Protein AF-A0A5R2MUF3-F1 (afdb_monomer_lite)

Structure (mmCIF, N/CA/C/O backbone):
data_AF-A0A5R2MUF3-F1
#
_entry.id   AF-A0A5R2MUF3-F1
#
loop_
_atom_site.group_PDB
_atom_site.id
_atom_site.type_symbol
_atom_site.label_atom_id
_atom_site.label_alt_id
_atom_site.label_comp_id
_atom_site.label_asym_id
_atom_site.label_entity_id
_atom_site.label_seq_id
_atom_site.pdbx_PDB_ins_code
_atom_site.Cartn_x
_atom_site.Cartn_y
_atom_site.Cartn_z
_atom_site.occupancy
_atom_site.B_iso_or_equiv
_atom_site.auth_seq_id
_atom_site.auth_comp_id
_atom_site.auth_asym_id
_atom_site.auth_atom_id
_atom_site.pdbx_PDB_model_num
ATOM 1 N N . HIS A 1 1 ? 13.583 -6.427 8.622 1.00 65.62 1 HIS A N 1
ATOM 2 C CA . HIS A 1 1 ? 14.040 -7.442 7.652 1.00 65.62 1 HIS A CA 1
ATOM 3 C C . HIS A 1 1 ? 13.982 -8.798 8.347 1.00 65.62 1 HIS A C 1
ATOM 5 O O . HIS A 1 1 ? 14.103 -8.819 9.570 1.00 65.62 1 HIS A O 1
ATOM 11 N N . GLY A 1 2 ? 13.745 -9.883 7.620 1.00 77.19 2 GLY A N 1
ATOM 12 C CA . GLY A 1 2 ? 13.524 -11.227 8.151 1.00 77.19 2 GLY A CA 1
ATOM 13 C C . GLY A 1 2 ? 12.099 -11.483 8.646 1.00 77.19 2 GLY A C 1
ATOM 14 O O . GLY A 1 2 ? 11.921 -12.290 9.552 1.00 77.19 2 GLY A O 1
ATOM 15 N N . GLN A 1 3 ? 11.093 -10.772 8.123 1.00 85.25 3 GLN A N 1
ATOM 16 C CA . GLN A 1 3 ? 9.689 -11.019 8.485 1.00 85.25 3 GLN A CA 1
ATOM 17 C C . GLN A 1 3 ? 9.063 -12.140 7.652 1.00 85.25 3 GLN A C 1
ATOM 19 O O . GLN A 1 3 ? 8.129 -12.794 8.115 1.00 85.25 3 GLN A O 1
ATOM 24 N N . MET A 1 4 ? 9.562 -12.365 6.432 1.00 93.31 4 MET A N 1
ATOM 25 C CA . MET A 1 4 ? 9.053 -13.431 5.574 1.00 93.31 4 MET A CA 1
ATOM 26 C C . MET A 1 4 ? 9.448 -14.808 6.117 1.00 93.31 4 MET A C 1
ATOM 28 O O . MET A 1 4 ? 10.612 -15.048 6.441 1.00 93.31 4 MET A O 1
ATOM 32 N N . HIS A 1 5 ? 8.483 -15.726 6.184 1.00 95.12 5 HIS A N 1
ATOM 33 C CA . HIS A 1 5 ? 8.746 -17.101 6.600 1.00 95.12 5 HIS A CA 1
ATOM 34 C C . HIS A 1 5 ? 9.709 -17.787 5.610 1.00 95.12 5 HIS A C 1
ATOM 36 O O . HIS A 1 5 ? 9.514 -17.628 4.400 1.00 95.12 5 HIS A O 1
ATOM 42 N N . PRO A 1 6 ? 10.699 -18.579 6.071 1.00 93.31 6 PRO A N 1
ATOM 43 C CA . PRO A 1 6 ? 11.688 -19.216 5.197 1.00 93.31 6 PRO A CA 1
ATOM 44 C C . PRO A 1 6 ? 11.082 -20.032 4.053 1.00 93.31 6 PRO A C 1
ATOM 46 O O . PRO A 1 6 ? 11.557 -19.937 2.928 1.00 93.31 6 PRO A O 1
ATOM 49 N N . ASP A 1 7 ? 9.997 -20.764 4.311 1.00 95.75 7 ASP A N 1
ATOM 50 C CA . ASP A 1 7 ? 9.331 -21.574 3.280 1.00 95.75 7 ASP A CA 1
ATOM 51 C C . ASP A 1 7 ? 8.759 -20.731 2.133 1.00 95.75 7 ASP A C 1
ATOM 53 O O . ASP A 1 7 ? 8.782 -21.155 0.983 1.00 95.75 7 ASP A O 1
ATOM 57 N N . VAL A 1 8 ? 8.262 -19.527 2.433 1.00 95.69 8 VAL A N 1
ATOM 58 C CA . VAL A 1 8 ? 7.735 -18.612 1.411 1.00 95.69 8 VAL A CA 1
ATOM 59 C C . VAL A 1 8 ? 8.883 -17.876 0.731 1.00 95.69 8 VAL A C 1
ATOM 61 O O . VAL A 1 8 ? 8.910 -17.775 -0.489 1.00 95.69 8 VAL A O 1
ATOM 64 N N . GLY A 1 9 ? 9.852 -17.385 1.508 1.00 94.12 9 GLY A N 1
ATOM 65 C CA . GLY A 1 9 ? 11.000 -16.654 0.971 1.00 94.12 9 GLY A CA 1
ATOM 66 C C . GLY A 1 9 ? 11.962 -17.516 0.148 1.00 94.12 9 GLY A C 1
ATOM 67 O O . GLY A 1 9 ? 12.691 -16.978 -0.677 1.00 94.12 9 GLY A O 1
ATOM 68 N N . GLY A 1 10 ? 11.969 -18.834 0.365 1.00 94.00 10 GLY A N 1
ATOM 69 C CA . GLY A 1 10 ? 12.763 -19.798 -0.396 1.00 94.00 10 GLY A CA 1
ATOM 70 C C . GLY A 1 10 ? 12.076 -20.338 -1.653 1.00 94.00 10 GLY A C 1
ATOM 71 O O . GLY A 1 10 ? 12.711 -21.068 -2.416 1.00 94.00 10 GLY A O 1
ATOM 72 N N . ASP A 1 11 ? 10.801 -20.016 -1.884 1.00 97.38 11 ASP A N 1
ATOM 73 C CA . ASP A 1 11 ? 10.089 -20.451 -3.084 1.00 97.38 11 ASP A CA 1
ATOM 74 C C . ASP A 1 11 ? 10.599 -19.676 -4.316 1.00 97.38 11 ASP A C 1
ATOM 76 O O . ASP A 1 11 ? 10.614 -18.444 -4.299 1.00 97.38 11 ASP A O 1
ATOM 80 N N . PRO A 1 12 ? 10.980 -20.348 -5.421 1.00 96.00 12 PRO A N 1
ATOM 81 C CA . PRO A 1 12 ? 11.545 -19.685 -6.601 1.00 96.00 12 PRO A CA 1
ATOM 82 C C . PRO A 1 12 ? 10.570 -18.735 -7.314 1.00 96.00 12 PRO A C 1
ATOM 84 O O . PRO A 1 12 ? 10.985 -17.978 -8.189 1.00 96.00 12 PRO A O 1
ATOM 87 N N . ARG A 1 13 ? 9.275 -18.778 -6.980 1.00 94.81 13 ARG A N 1
ATOM 88 C CA . ARG A 1 13 ? 8.250 -17.869 -7.513 1.00 94.81 13 ARG A CA 1
ATOM 89 C C . ARG A 1 13 ? 8.163 -16.560 -6.728 1.00 94.81 13 ARG A C 1
ATOM 91 O O . ARG A 1 13 ? 7.416 -15.673 -7.134 1.00 94.81 13 ARG A O 1
ATOM 98 N N . VAL A 1 14 ? 8.868 -16.444 -5.603 1.00 94.81 14 VAL A N 1
ATOM 99 C CA . VAL A 1 14 ? 8.768 -15.310 -4.685 1.00 94.81 14 VAL A CA 1
ATOM 100 C C . VAL A 1 14 ? 10.038 -14.472 -4.751 1.00 94.81 14 VAL A C 1
ATOM 102 O O . VAL A 1 14 ? 11.130 -14.929 -4.428 1.00 94.81 14 VAL A O 1
ATOM 105 N N . THR A 1 15 ? 9.878 -13.198 -5.100 1.00 93.56 15 THR A N 1
ATOM 106 C CA . THR A 1 15 ? 10.920 -12.184 -4.915 1.00 93.56 15 THR A CA 1
ATOM 107 C C . THR A 1 15 ? 10.620 -11.413 -3.637 1.00 93.56 15 THR A C 1
ATOM 109 O O . THR A 1 15 ? 9.631 -10.685 -3.563 1.00 93.56 15 THR A O 1
ATOM 112 N N . VAL A 1 16 ? 11.465 -11.571 -2.618 1.00 94.19 16 VAL A N 1
ATOM 113 C CA . VAL A 1 16 ? 11.318 -10.863 -1.341 1.00 94.19 16 VAL A CA 1
ATOM 114 C C . VAL A 1 16 ? 12.091 -9.547 -1.386 1.00 94.19 16 VAL A C 1
ATOM 116 O O . VAL A 1 16 ? 13.314 -9.545 -1.506 1.00 94.19 16 VAL A O 1
ATOM 119 N N . ILE A 1 17 ? 11.378 -8.429 -1.242 1.00 93.88 17 ILE A N 1
ATOM 120 C CA . ILE A 1 17 ? 11.963 -7.087 -1.144 1.00 93.88 17 ILE A CA 1
ATOM 121 C C . ILE A 1 17 ? 11.666 -6.550 0.257 1.00 93.88 17 ILE A C 1
ATOM 123 O O . ILE A 1 17 ? 10.525 -6.237 0.588 1.00 93.88 17 ILE A O 1
ATOM 127 N N . GLU A 1 18 ? 12.691 -6.457 1.103 1.00 93.12 18 GLU A N 1
ATOM 128 C CA . GLU A 1 18 ? 12.570 -5.972 2.480 1.00 93.12 18 GLU A CA 1
ATOM 129 C C . GLU A 1 18 ? 13.423 -4.731 2.719 1.00 93.12 18 GLU A C 1
ATOM 131 O O . GLU A 1 18 ? 14.457 -4.530 2.092 1.00 93.12 18 GLU A O 1
ATOM 136 N N . GLY A 1 19 ? 13.027 -3.911 3.695 1.00 93.56 19 GLY A N 1
ATOM 137 C CA . GLY A 1 19 ? 13.743 -2.668 3.998 1.00 93.56 19 GLY A CA 1
ATOM 138 C C . GLY A 1 19 ? 13.481 -1.532 3.017 1.00 93.56 19 GLY A C 1
ATOM 139 O O . GLY A 1 19 ? 14.026 -0.449 3.200 1.00 93.56 19 GLY A O 1
ATOM 140 N N . LEU A 1 20 ? 12.625 -1.766 2.026 1.00 94.69 20 LEU A N 1
ATOM 141 C CA . LEU A 1 20 ? 12.122 -0.754 1.118 1.00 94.69 20 LEU A CA 1
ATOM 142 C C . LEU A 1 20 ? 10.857 -0.122 1.702 1.00 94.69 20 LEU A C 1
ATOM 144 O O . LEU A 1 20 ? 9.927 -0.814 2.119 1.00 94.69 20 LEU A O 1
ATOM 148 N N . ASN A 1 21 ? 10.808 1.205 1.712 1.00 96.12 21 ASN A N 1
ATOM 149 C CA . ASN A 1 21 ? 9.565 1.922 1.942 1.00 96.12 21 ASN A CA 1
ATOM 150 C C . ASN A 1 21 ? 8.742 1.889 0.649 1.00 96.12 21 ASN A C 1
ATOM 152 O O . ASN A 1 21 ? 9.237 2.291 -0.397 1.00 96.12 21 ASN A O 1
ATOM 156 N 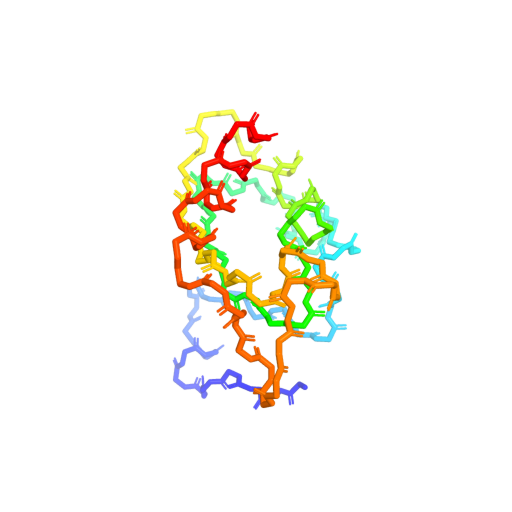N . ALA A 1 22 ? 7.481 1.454 0.712 1.00 95.62 22 ALA A N 1
ATOM 157 C CA . ALA A 1 22 ? 6.603 1.365 -0.462 1.00 95.62 22 ALA A CA 1
ATOM 158 C C . ALA A 1 22 ? 6.471 2.694 -1.234 1.00 95.62 22 ALA A C 1
ATOM 160 O O . ALA A 1 22 ? 6.264 2.687 -2.443 1.00 95.62 22 ALA A O 1
ATOM 161 N N . ARG A 1 23 ? 6.644 3.830 -0.546 1.00 97.19 23 ARG A N 1
ATOM 162 C CA . ARG A 1 23 ? 6.652 5.176 -1.141 1.00 97.19 23 ARG A CA 1
ATOM 163 C C . ARG A 1 23 ? 7.821 5.434 -2.088 1.00 97.19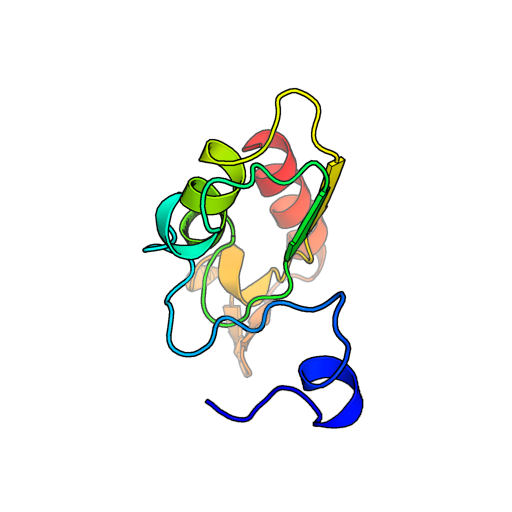 23 ARG A C 1
ATOM 165 O O . ARG A 1 23 ? 7.726 6.318 -2.933 1.00 97.19 23 ARG A O 1
ATOM 172 N N . ASP A 1 24 ? 8.895 4.681 -1.910 1.00 97.38 24 ASP A N 1
ATOM 173 C CA . ASP A 1 24 ? 10.149 4.828 -2.635 1.00 97.38 24 ASP A CA 1
ATOM 174 C C . ASP A 1 24 ? 10.322 3.697 -3.665 1.00 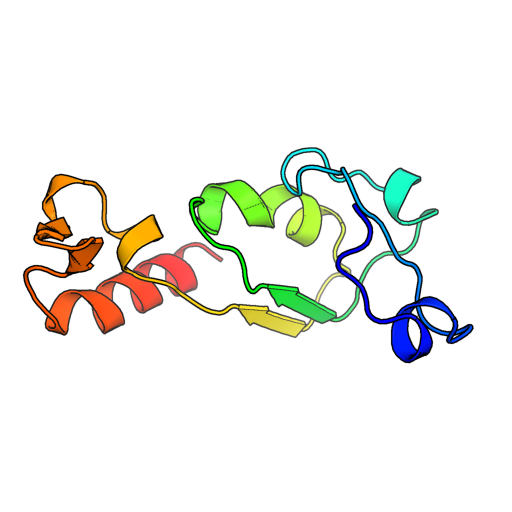97.38 24 ASP A C 1
ATOM 176 O O . ASP A 1 24 ? 11.379 3.587 -4.275 1.00 97.38 24 ASP A O 1
ATOM 180 N N . LEU A 1 25 ? 9.293 2.856 -3.864 1.00 97.44 25 LEU A N 1
ATOM 181 C CA . LEU A 1 25 ? 9.305 1.755 -4.826 1.00 97.44 25 LEU A CA 1
ATOM 182 C C . LEU A 1 25 ? 9.522 2.270 -6.252 1.00 97.44 25 LEU A C 1
ATOM 184 O O . LEU A 1 25 ? 8.797 3.137 -6.741 1.00 97.44 25 LEU A O 1
ATOM 188 N N . THR A 1 26 ? 10.481 1.667 -6.947 1.00 96.94 26 THR A N 1
ATOM 189 C CA . THR A 1 26 ? 10.818 1.988 -8.332 1.00 96.94 26 THR A CA 1
ATOM 190 C C . THR A 1 26 ? 10.717 0.765 -9.242 1.00 96.94 26 THR A C 1
ATOM 192 O O . THR A 1 26 ? 10.661 -0.381 -8.799 1.00 96.94 26 THR A O 1
ATOM 195 N N . ALA A 1 27 ? 10.749 0.995 -10.558 1.00 96.00 27 ALA A N 1
ATOM 196 C CA . ALA A 1 27 ? 10.798 -0.089 -11.540 1.00 96.00 27 ALA A CA 1
ATOM 197 C C . ALA A 1 27 ? 12.055 -0.971 -11.395 1.00 96.00 27 ALA A C 1
ATOM 199 O O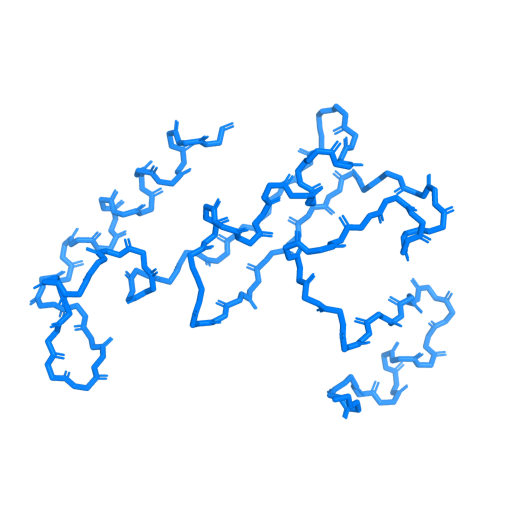 . ALA A 1 27 ? 12.018 -2.152 -11.743 1.00 96.00 27 ALA A O 1
ATOM 200 N N . ALA A 1 28 ? 13.163 -0.411 -10.890 1.00 95.94 28 ALA A N 1
ATOM 201 C CA . ALA A 1 28 ? 14.406 -1.151 -10.687 1.00 95.94 28 ALA A CA 1
ATOM 202 C C . ALA A 1 28 ? 14.266 -2.194 -9.569 1.00 95.94 28 ALA A C 1
ATOM 204 O O . ALA A 1 28 ? 14.746 -3.314 -9.731 1.00 95.94 28 ALA A O 1
ATOM 205 N N . ASP A 1 29 ? 13.538 -1.866 -8.497 1.00 96.12 29 ASP A N 1
ATOM 206 C CA . ASP A 1 29 ? 13.250 -2.797 -7.397 1.00 96.12 29 ASP A CA 1
ATOM 207 C C . ASP A 1 29 ? 12.437 -4.009 -7.876 1.00 96.12 29 ASP A C 1
ATOM 209 O O . ASP A 1 29 ? 12.595 -5.115 -7.367 1.00 96.12 29 ASP A O 1
ATOM 213 N N . LEU A 1 30 ? 11.607 -3.821 -8.908 1.00 94.88 30 LEU A N 1
ATOM 214 C CA . LEU A 1 30 ? 10.822 -4.881 -9.548 1.00 94.88 30 LEU A CA 1
ATOM 215 C C . LEU A 1 30 ? 11.557 -5.570 -10.709 1.00 94.88 30 LEU A C 1
ATOM 217 O O . LEU A 1 30 ? 10.949 -6.350 -11.445 1.00 94.88 30 LEU A O 1
ATOM 221 N N . ALA A 1 31 ? 12.844 -5.277 -10.924 1.00 92.62 31 ALA A N 1
ATOM 222 C CA . ALA A 1 31 ? 13.622 -5.766 -12.065 1.00 92.62 31 ALA A CA 1
ATOM 223 C C . ALA A 1 31 ? 12.923 -5.535 -13.426 1.00 92.62 31 ALA A C 1
ATOM 225 O O . ALA A 1 31 ? 12.994 -6.371 -14.326 1.00 92.62 31 ALA A O 1
ATOM 226 N N . GLY A 1 32 ? 12.208 -4.414 -13.566 1.00 88.62 32 GLY A N 1
ATOM 227 C CA . GLY A 1 32 ? 11.474 -4.049 -14.781 1.00 88.62 32 GLY A CA 1
ATOM 228 C C . GLY A 1 32 ? 10.131 -4.760 -14.983 1.00 88.62 32 GLY A C 1
ATOM 229 O O . GLY A 1 32 ? 9.497 -4.554 -16.017 1.00 88.62 32 GLY A O 1
ATOM 230 N N . HIS A 1 33 ? 9.667 -5.571 -14.028 1.00 93.12 33 HIS A N 1
ATOM 231 C CA . HIS A 1 33 ? 8.336 -6.170 -14.099 1.00 93.12 33 HIS A CA 1
ATOM 232 C C . HIS A 1 33 ? 7.250 -5.136 -13.788 1.00 93.12 33 HIS A C 1
ATOM 234 O O . HIS A 1 33 ? 7.358 -4.362 -12.839 1.00 93.12 33 HIS A O 1
ATOM 240 N N . SER A 1 34 ? 6.164 -5.182 -14.559 1.00 96.50 34 SER A N 1
ATOM 241 C CA . SER A 1 34 ? 4.930 -4.445 -14.275 1.00 96.50 34 SER A CA 1
ATOM 242 C C . SER A 1 34 ? 3.877 -5.406 -13.719 1.00 96.50 34 SER A C 1
ATOM 244 O O . SER A 1 34 ? 3.490 -6.328 -14.456 1.00 96.50 34 SER A O 1
ATOM 246 N N . PRO A 1 35 ? 3.414 -5.216 -12.468 1.00 96.62 35 PRO A N 1
ATOM 247 C CA . PRO A 1 35 ? 2.380 -6.047 -11.859 1.00 96.62 35 PRO A CA 1
ATOM 248 C C . PRO A 1 35 ? 1.057 -5.970 -12.626 1.00 96.62 35 PRO A C 1
ATOM 250 O O . PRO A 1 35 ? 0.637 -4.893 -13.047 1.00 96.62 35 PRO A O 1
ATOM 253 N N . ASP A 1 36 ? 0.387 -7.104 -12.790 1.00 97.81 36 ASP A N 1
ATOM 254 C CA . ASP A 1 36 ? -0.996 -7.207 -13.277 1.00 97.81 36 ASP A CA 1
ATOM 255 C C . ASP A 1 36 ? -2.013 -7.349 -12.132 1.00 97.81 36 ASP A C 1
ATOM 257 O O . ASP A 1 36 ? -3.219 -7.231 -12.356 1.00 97.81 36 ASP A O 1
ATOM 261 N N . PHE A 1 37 ? -1.538 -7.561 -10.903 1.00 98.06 37 PHE A N 1
ATOM 262 C CA . PHE A 1 37 ? -2.358 -7.622 -9.706 1.00 98.06 37 PHE A CA 1
ATOM 263 C C . PHE A 1 37 ? -1.618 -7.055 -8.492 1.00 98.06 37 PHE A C 1
ATOM 265 O O . PHE A 1 37 ? -0.450 -7.376 -8.271 1.00 98.06 37 PHE A O 1
ATOM 272 N N . ILE A 1 38 ? -2.294 -6.234 -7.683 1.00 97.62 38 ILE A N 1
ATOM 273 C CA . ILE A 1 38 ? -1.703 -5.615 -6.487 1.00 97.62 38 ILE A CA 1
ATOM 274 C C . ILE A 1 38 ? -2.544 -5.927 -5.253 1.00 97.62 38 ILE A C 1
ATOM 276 O O . ILE A 1 38 ? -3.753 -5.704 -5.226 1.00 97.62 38 ILE A O 1
ATOM 280 N N . VAL A 1 39 ? -1.882 -6.377 -4.190 1.00 98.06 39 VAL A N 1
ATOM 281 C CA . VAL A 1 39 ? -2.475 -6.486 -2.855 1.00 98.06 39 VAL A CA 1
ATOM 282 C C . VAL A 1 39 ? -1.791 -5.527 -1.892 1.00 98.06 39 VAL A C 1
ATOM 284 O O . VAL A 1 39 ? -0.583 -5.314 -1.981 1.00 98.06 39 VAL A O 1
ATOM 287 N N . SER A 1 40 ? -2.549 -4.945 -0.963 1.00 97.50 40 SER A N 1
ATOM 288 C CA . SER A 1 40 ? -1.977 -4.094 0.083 1.00 97.50 40 SER A CA 1
ATOM 289 C C . SER A 1 40 ? -2.608 -4.359 1.440 1.00 97.50 40 SER A C 1
ATOM 291 O O . SER A 1 40 ? -3.822 -4.246 1.606 1.00 97.50 40 SER A O 1
ATOM 293 N N . ASP A 1 41 ? -1.745 -4.667 2.405 1.00 97.06 41 ASP A N 1
ATOM 294 C CA . ASP A 1 41 ? -2.044 -4.726 3.831 1.00 97.06 41 ASP A CA 1
ATOM 295 C C . ASP A 1 41 ? -0.949 -3.968 4.595 1.00 97.06 41 ASP A C 1
ATOM 297 O O . ASP A 1 41 ? 0.038 -4.533 5.064 1.00 97.06 41 ASP A O 1
ATOM 301 N N . VAL A 1 42 ? -1.094 -2.646 4.676 1.00 95.56 42 VAL A N 1
ATOM 302 C CA . VAL A 1 42 ? -0.132 -1.765 5.353 1.00 95.56 42 VAL A CA 1
ATOM 303 C C . VAL A 1 42 ? -0.735 -1.177 6.622 1.00 95.56 42 VAL A C 1
ATOM 305 O O . VAL A 1 42 ? -1.951 -1.073 6.769 1.00 95.56 42 VAL A O 1
ATOM 308 N N . SER A 1 43 ? 0.114 -0.831 7.585 1.00 94.06 43 SER A N 1
ATOM 309 C CA . SER A 1 43 ? -0.290 -0.212 8.853 1.00 94.06 43 SER A CA 1
ATOM 310 C C . SER A 1 43 ? 0.482 1.084 9.070 1.00 94.06 43 SER A C 1
ATOM 312 O O . SER A 1 43 ? 1.587 1.236 8.557 1.00 94.06 43 SER A O 1
ATOM 314 N N . PHE A 1 44 ? -0.079 1.998 9.868 1.00 92.50 44 PHE A N 1
ATOM 315 C CA . PHE A 1 44 ? 0.550 3.274 10.254 1.00 92.50 44 PHE A CA 1
ATOM 316 C C . PHE A 1 44 ? 0.816 4.254 9.097 1.00 92.50 44 PHE A C 1
ATOM 318 O O . PHE A 1 44 ? 1.531 5.239 9.271 1.00 92.50 44 PHE A O 1
ATOM 325 N N . ILE A 1 45 ? 0.216 4.012 7.933 1.00 94.06 45 ILE A N 1
ATOM 326 C CA . ILE A 1 45 ? 0.289 4.864 6.748 1.00 94.06 45 ILE A CA 1
ATOM 327 C C . ILE A 1 45 ? -1.050 4.808 6.007 1.00 94.06 45 ILE A C 1
ATOM 329 O O . ILE A 1 45 ? -1.706 3.768 6.004 1.00 94.06 45 ILE A O 1
ATOM 333 N N . SER A 1 46 ? -1.441 5.921 5.387 1.00 95.62 46 SER A N 1
ATOM 334 C CA . SER A 1 46 ? -2.579 5.959 4.465 1.00 95.62 46 SER A CA 1
ATOM 335 C C . SER A 1 46 ? -2.218 5.289 3.137 1.00 95.62 46 SER A C 1
ATOM 337 O O . SER A 1 46 ? -1.137 5.527 2.587 1.00 95.62 46 SER A O 1
ATOM 339 N N . LEU A 1 47 ? -3.145 4.524 2.565 1.00 97.00 47 LEU A N 1
ATOM 340 C CA . LEU A 1 47 ? -3.045 3.961 1.221 1.00 97.00 47 LEU A CA 1
ATOM 341 C C . LEU A 1 47 ? -2.810 5.047 0.162 1.00 97.00 47 LEU A C 1
ATOM 343 O O . LEU A 1 47 ? -2.046 4.815 -0.772 1.00 97.00 47 LEU A O 1
ATOM 347 N N . LYS A 1 48 ? -3.342 6.264 0.357 1.00 96.06 48 LYS A N 1
ATOM 348 C CA . LYS A 1 48 ? -3.111 7.416 -0.542 1.00 96.06 48 LYS A CA 1
ATOM 349 C C . LYS A 1 48 ? -1.645 7.829 -0.622 1.00 96.06 48 LYS A C 1
ATOM 351 O O . LYS A 1 48 ? -1.226 8.436 -1.601 1.00 96.06 48 LYS A O 1
ATOM 356 N N . LEU A 1 49 ? -0.870 7.526 0.419 1.00 96.25 49 LEU A N 1
ATOM 357 C CA . LEU A 1 49 ? 0.566 7.782 0.459 1.00 96.25 49 LEU A CA 1
ATOM 358 C C . LEU A 1 49 ? 1.372 6.559 0.027 1.00 96.25 49 LEU A C 1
ATOM 360 O O . LEU A 1 49 ? 2.404 6.724 -0.610 1.00 96.25 49 LEU A O 1
ATOM 364 N N . ALA A 1 50 ? 0.933 5.352 0.386 1.00 97.38 50 ALA A N 1
ATOM 365 C CA . ALA A 1 50 ? 1.700 4.129 0.160 1.00 97.38 50 ALA A CA 1
ATOM 366 C C . ALA A 1 50 ? 1.568 3.568 -1.267 1.00 97.38 50 ALA A C 1
ATOM 368 O O . ALA A 1 50 ? 2.539 3.043 -1.802 1.00 97.38 50 ALA A O 1
ATOM 369 N N . LEU A 1 51 ? 0.380 3.654 -1.872 1.00 97.31 51 LEU A N 1
ATOM 370 C CA . LEU A 1 51 ? 0.073 3.019 -3.156 1.00 97.31 51 LEU A CA 1
ATOM 371 C C . LEU A 1 51 ? 0.550 3.743 -4.428 1.00 97.31 51 LEU A C 1
ATOM 373 O O . LEU A 1 51 ? 0.763 3.026 -5.407 1.00 97.31 51 LEU A O 1
ATOM 377 N N . PRO A 1 52 ? 0.725 5.083 -4.493 1.00 97.62 52 PRO A N 1
ATOM 378 C CA . PRO A 1 52 ? 0.994 5.755 -5.766 1.00 97.62 52 PRO A CA 1
ATOM 379 C C . PRO A 1 52 ? 2.149 5.160 -6.592 1.00 97.62 52 PRO A C 1
ATOM 381 O O . PRO A 1 52 ? 1.946 4.960 -7.790 1.00 97.62 52 PRO A O 1
ATOM 384 N N . PRO A 1 53 ? 3.313 4.796 -6.012 1.00 97.50 53 PRO A N 1
ATOM 385 C CA . PRO A 1 53 ? 4.385 4.174 -6.789 1.00 97.50 53 PRO A CA 1
ATOM 386 C C . PRO A 1 53 ? 3.994 2.809 -7.365 1.00 97.50 53 PRO A C 1
ATOM 388 O O . PRO A 1 53 ? 4.228 2.546 -8.541 1.00 97.50 53 PRO A O 1
ATOM 391 N N . ALA A 1 54 ? 3.340 1.953 -6.573 1.00 97.06 54 ALA A N 1
ATOM 392 C CA . ALA A 1 54 ? 2.901 0.635 -7.028 1.00 97.06 54 ALA A CA 1
ATOM 393 C C . ALA A 1 54 ? 1.846 0.735 -8.144 1.00 97.06 54 ALA A C 1
ATOM 395 O O . ALA A 1 54 ? 1.927 -0.000 -9.125 1.00 97.06 54 ALA A O 1
ATOM 396 N N . LEU A 1 55 ? 0.900 1.675 -8.028 1.00 96.75 55 LEU A N 1
ATOM 397 C CA . LEU A 1 55 ? -0.119 1.935 -9.050 1.00 96.75 55 LEU A CA 1
ATOM 398 C C . LEU A 1 55 ? 0.495 2.468 -10.351 1.00 96.75 55 LEU A C 1
ATOM 400 O O . LEU A 1 55 ? 0.103 2.036 -11.430 1.00 96.75 55 LEU A O 1
ATOM 404 N N . ALA A 1 56 ? 1.485 3.360 -10.264 1.00 96.81 56 ALA A N 1
ATOM 405 C CA . ALA A 1 56 ? 2.171 3.906 -11.436 1.00 96.81 56 ALA A CA 1
ATOM 406 C C . ALA A 1 56 ? 2.998 2.856 -12.201 1.00 96.81 56 ALA A C 1
ATOM 408 O O . ALA A 1 56 ? 3.205 2.991 -13.405 1.00 96.81 56 ALA A O 1
ATOM 409 N N . LEU A 1 57 ? 3.477 1.819 -11.507 1.00 97.38 57 LEU A N 1
ATOM 410 C CA . LEU A 1 57 ? 4.250 0.717 -12.089 1.00 97.38 57 LEU A CA 1
ATOM 411 C C . LEU A 1 57 ? 3.370 -0.440 -12.592 1.00 97.38 57 LEU A C 1
ATOM 413 O O . LEU A 1 57 ? 3.870 -1.343 -13.272 1.00 97.38 57 LEU A O 1
ATOM 417 N N . ALA A 1 58 ? 2.078 -0.428 -12.257 1.00 97.56 58 ALA A N 1
ATOM 418 C CA . ALA A 1 58 ? 1.118 -1.450 -12.644 1.00 97.56 58 ALA A CA 1
ATOM 419 C C . ALA A 1 58 ? 0.849 -1.442 -14.154 1.00 97.56 58 ALA A C 1
ATOM 421 O O . ALA A 1 58 ? 0.907 -0.408 -14.825 1.00 97.56 58 ALA A O 1
ATOM 422 N N . ARG A 1 59 ? 0.494 -2.604 -14.705 1.00 97.25 59 ARG A N 1
ATOM 423 C CA . ARG A 1 59 ? 0.006 -2.689 -16.085 1.00 97.25 59 ARG A CA 1
ATOM 424 C C . ARG A 1 59 ? -1.358 -2.001 -16.218 1.00 97.25 59 ARG A C 1
ATOM 426 O O . ARG A 1 59 ? -2.176 -2.084 -15.301 1.00 97.25 59 ARG A O 1
ATOM 433 N N . PRO A 1 60 ? -1.669 -1.409 -17.385 1.00 95.19 60 PRO A N 1
ATOM 434 C CA . PRO A 1 60 ? -3.031 -0.985 -17.687 1.00 95.19 60 PRO A CA 1
ATOM 435 C C . PRO A 1 60 ? -4.017 -2.152 -17.529 1.00 95.19 60 PRO A C 1
ATOM 437 O O . PRO A 1 60 ? -3.801 -3.226 -18.090 1.00 95.19 60 PRO A O 1
ATOM 440 N N . GLY A 1 61 ? -5.091 -1.936 -16.766 1.00 95.38 61 GLY A N 1
ATOM 441 C CA . GLY A 1 61 ? -6.095 -2.966 -16.475 1.00 95.38 61 GLY A CA 1
ATOM 442 C C . GLY A 1 61 ? -5.714 -3.949 -15.363 1.00 95.38 61 GLY A C 1
ATOM 443 O O . GLY A 1 61 ? -6.396 -4.960 -15.213 1.00 95.38 61 GLY A O 1
ATOM 444 N N . ALA A 1 62 ? -4.651 -3.676 -14.597 1.00 97.44 62 ALA A N 1
ATOM 445 C CA . ALA A 1 62 ? -4.294 -4.483 -13.437 1.00 97.44 62 ALA A CA 1
ATOM 446 C C . ALA A 1 62 ? -5.444 -4.569 -12.418 1.00 97.44 62 ALA A C 1
ATOM 448 O O . ALA A 1 62 ? -6.150 -3.592 -12.159 1.00 97.44 62 ALA A O 1
ATOM 449 N N 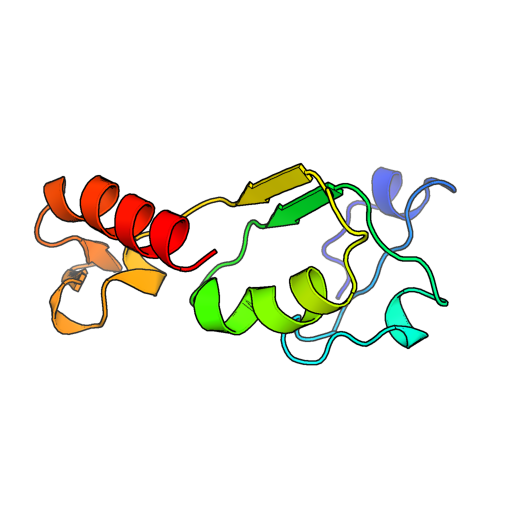. GLY A 1 63 ? -5.612 -5.747 -11.821 1.00 97.44 63 GLY A N 1
ATOM 450 C CA . GLY A 1 63 ? -6.524 -5.949 -10.700 1.00 97.44 63 GLY A CA 1
ATOM 451 C C . GLY A 1 63 ? -5.905 -5.491 -9.380 1.00 97.44 63 GLY A C 1
ATOM 452 O O . GLY A 1 63 ? -4.684 -5.399 -9.243 1.00 97.44 63 GLY A O 1
ATOM 453 N N . ALA A 1 64 ? -6.740 -5.230 -8.376 1.00 96.94 64 ALA A N 1
ATOM 454 C CA . ALA A 1 64 ? -6.238 -4.916 -7.049 1.00 96.94 64 ALA A CA 1
ATOM 455 C C . ALA A 1 64 ? -7.195 -5.291 -5.917 1.00 96.94 64 ALA A C 1
ATOM 457 O O . ALA A 1 64 ? -8.415 -5.267 -6.079 1.00 96.94 64 ALA A O 1
ATOM 458 N N . VAL A 1 65 ? -6.620 -5.591 -4.749 1.00 97.56 65 VAL A N 1
ATOM 459 C CA . VAL A 1 65 ? -7.337 -5.763 -3.479 1.00 97.56 65 VAL A CA 1
ATOM 460 C C . VAL A 1 65 ? -6.581 -5.026 -2.379 1.00 97.56 65 VAL A C 1
ATOM 462 O O . VAL A 1 65 ? -5.464 -5.395 -2.013 1.00 97.56 65 VAL A O 1
ATOM 465 N N . PHE A 1 66 ? -7.200 -3.991 -1.819 1.00 97.12 66 PHE A N 1
ATOM 466 C CA . PHE A 1 66 ? -6.589 -3.169 -0.777 1.00 97.12 66 PHE A CA 1
ATOM 467 C C . PHE A 1 66 ? -7.367 -3.276 0.527 1.00 97.12 66 PHE A C 1
ATOM 469 O O . PHE A 1 66 ? -8.578 -3.050 0.561 1.00 97.12 66 PHE A O 1
ATOM 476 N N . LEU A 1 67 ? -6.666 -3.593 1.615 1.00 96.81 67 LEU A N 1
ATOM 477 C CA . LEU A 1 67 ? -7.259 -3.583 2.941 1.00 96.81 67 LEU A CA 1
ATOM 478 C C . LEU A 1 67 ? -7.315 -2.147 3.466 1.00 96.81 67 LEU A C 1
ATOM 480 O O . LEU A 1 67 ? -6.312 -1.583 3.903 1.00 96.81 67 LEU A O 1
ATOM 484 N N . VAL A 1 68 ? -8.513 -1.566 3.460 1.00 95.00 68 VAL A N 1
ATOM 485 C CA . VAL A 1 68 ? -8.753 -0.259 4.075 1.00 95.00 68 VAL A CA 1
ATOM 486 C C . VAL A 1 68 ? -8.759 -0.410 5.591 1.00 95.00 68 VAL A C 1
ATOM 488 O O . VAL A 1 68 ? -9.564 -1.150 6.154 1.00 95.00 68 VAL A O 1
ATOM 491 N N . LYS A 1 69 ? -7.879 0.337 6.259 1.00 93.56 69 LYS A N 1
ATOM 492 C CA . LYS A 1 69 ? -7.805 0.426 7.721 1.00 93.56 69 LYS A CA 1
ATOM 493 C C . LYS A 1 69 ? -8.200 1.835 8.158 1.00 93.56 69 LYS A C 1
ATOM 495 O O . LYS A 1 69 ? -7.332 2.709 8.204 1.00 93.56 69 LYS A O 1
ATOM 500 N N . PRO A 1 70 ? -9.484 2.089 8.477 1.00 91.75 70 PRO A N 1
ATOM 501 C CA . PRO A 1 70 ? -9.993 3.442 8.688 1.00 91.75 70 PRO A CA 1
ATOM 502 C C . PRO A 1 70 ? -9.211 4.269 9.711 1.00 91.75 70 PRO A C 1
ATOM 504 O O . PRO A 1 70 ? -9.077 5.480 9.555 1.00 91.75 70 PRO A O 1
ATOM 507 N N . GLN A 1 71 ? -8.627 3.623 10.721 1.00 90.56 71 GLN A N 1
ATOM 508 C CA . GLN A 1 71 ? -7.813 4.273 11.743 1.00 90.56 71 GLN A CA 1
ATOM 509 C C . GLN A 1 71 ? -6.559 4.987 11.207 1.00 90.56 71 GLN A C 1
ATOM 511 O O . GLN A 1 71 ? -6.042 5.887 11.867 1.00 90.56 71 GLN A O 1
ATOM 516 N N . PHE A 1 72 ? -6.071 4.605 10.023 1.00 92.94 72 PHE A N 1
ATOM 517 C CA . PHE A 1 72 ? -4.919 5.230 9.362 1.00 92.94 72 PHE A CA 1
ATOM 518 C C . PHE A 1 72 ? -5.320 6.211 8.251 1.00 92.94 72 PHE A C 1
ATOM 520 O O . PHE A 1 72 ? -4.460 6.877 7.681 1.00 92.94 72 PHE A O 1
ATOM 527 N N . GLU A 1 73 ? -6.619 6.334 7.980 1.00 92.50 73 GLU A N 1
ATOM 528 C CA . GLU A 1 73 ? -7.167 7.070 6.836 1.00 92.50 73 GLU A CA 1
ATOM 529 C C . GLU A 1 73 ? -8.062 8.240 7.264 1.00 92.50 73 GLU A C 1
ATOM 531 O O . GLU A 1 73 ? -8.055 9.297 6.640 1.00 92.50 73 GLU A O 1
ATOM 536 N N . ALA A 1 74 ? -8.825 8.079 8.351 1.00 87.56 74 ALA A N 1
ATOM 537 C CA . ALA A 1 74 ? -9.866 9.017 8.780 1.00 87.56 74 ALA A CA 1
ATOM 538 C C . ALA A 1 74 ? -9.336 10.336 9.386 1.00 87.56 74 ALA A C 1
ATOM 540 O O . ALA A 1 74 ? -10.117 11.242 9.674 1.00 87.56 74 ALA A O 1
ATOM 541 N N . GLY A 1 75 ? -8.018 10.457 9.579 1.00 85.06 75 GLY A N 1
ATOM 542 C CA . GLY A 1 75 ? -7.377 11.605 10.224 1.00 85.06 75 GLY A CA 1
ATOM 543 C C . GLY A 1 75 ? -7.495 11.588 11.754 1.00 85.06 75 GLY A C 1
ATOM 544 O O . GLY A 1 75 ? -8.353 10.925 12.331 1.00 85.06 75 GLY A O 1
ATOM 545 N N . ARG A 1 76 ? -6.613 12.328 12.443 1.00 84.31 76 ARG A N 1
ATOM 546 C CA . ARG A 1 76 ? -6.474 12.268 13.917 1.00 84.31 76 ARG A CA 1
ATOM 547 C C . ARG A 1 76 ? -7.752 12.624 14.678 1.00 84.31 76 ARG A C 1
ATOM 549 O O . ARG A 1 76 ? -7.955 12.119 15.777 1.00 84.31 76 ARG A O 1
ATOM 556 N N . GLU A 1 77 ? -8.597 13.485 14.121 1.00 87.38 77 GLU A N 1
ATOM 557 C CA . GLU A 1 77 ? -9.818 13.951 14.786 1.00 87.38 77 GLU A CA 1
ATOM 558 C C . GLU A 1 77 ? -10.896 12.867 14.888 1.00 87.38 77 GLU A C 1
ATOM 560 O O . GLU A 1 77 ? -11.647 12.845 15.867 1.00 87.38 77 GLU A O 1
ATOM 565 N N . ALA A 1 78 ? -10.922 11.929 13.938 1.00 85.19 78 ALA A N 1
ATOM 566 C CA . ALA A 1 78 ? -11.853 10.804 13.910 1.00 85.19 78 ALA A CA 1
ATOM 567 C C . ALA A 1 78 ? -11.428 9.644 14.833 1.00 85.19 78 ALA A C 1
ATOM 569 O O . ALA A 1 78 ? -12.203 8.712 15.051 1.00 85.19 78 ALA A O 1
ATOM 570 N N . ILE A 1 79 ? -10.217 9.694 15.404 1.00 88.19 79 ILE A N 1
ATOM 571 C CA . ILE A 1 79 ? -9.652 8.620 16.231 1.00 88.19 79 ILE A CA 1
ATOM 572 C C . ILE A 1 79 ? -9.812 8.931 17.720 1.00 88.19 79 ILE A C 1
ATOM 574 O O . ILE A 1 79 ? -9.464 10.009 18.207 1.00 88.19 79 ILE A O 1
ATOM 578 N N . GLY A 1 80 ? -10.383 7.979 18.451 1.00 86.31 80 GLY A N 1
ATOM 579 C CA . GLY A 1 80 ? -10.614 8.025 19.888 1.00 86.31 80 GLY A CA 1
ATOM 580 C C . GLY A 1 80 ? -9.523 7.321 20.700 1.00 86.31 80 GLY A C 1
ATOM 581 O O . GLY A 1 80 ? -8.382 7.145 20.267 1.00 86.31 80 GLY A O 1
ATOM 582 N N . LYS A 1 81 ? -9.879 6.910 21.923 1.00 85.44 81 LYS A N 1
ATOM 583 C CA . LYS A 1 81 ? -8.973 6.152 22.799 1.00 85.44 81 LYS A CA 1
ATOM 584 C C . LYS A 1 81 ? -8.634 4.796 22.170 1.00 85.44 81 LYS A C 1
ATOM 586 O O . LYS A 1 81 ? -9.496 4.144 21.592 1.00 85.44 81 LYS A O 1
ATOM 591 N N . GLY A 1 82 ? -7.377 4.373 22.303 1.00 83.62 82 GLY A N 1
ATOM 592 C CA . GLY A 1 82 ? -6.915 3.070 21.808 1.00 83.62 82 GLY A CA 1
A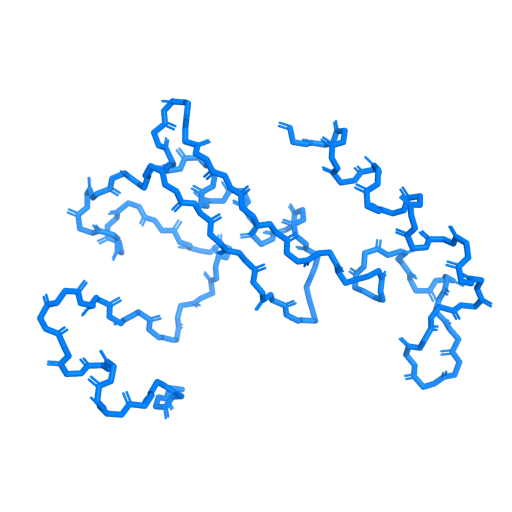TOM 593 C C . GLY A 1 82 ? -6.729 2.976 20.290 1.00 83.62 82 GLY A C 1
ATOM 594 O O . GLY A 1 82 ? -6.551 1.875 19.787 1.00 83.62 82 GLY A O 1
ATOM 595 N N . GLY A 1 83 ? -6.764 4.095 19.555 1.00 83.38 83 GLY A N 1
ATOM 596 C CA . GLY A 1 83 ? -6.577 4.083 18.099 1.00 83.38 83 GLY A CA 1
ATOM 597 C C . GLY A 1 83 ? -7.810 3.626 17.312 1.00 83.38 83 GLY A C 1
ATOM 598 O O . GLY A 1 83 ? -7.702 3.334 16.126 1.00 83.38 83 GLY A O 1
ATOM 599 N N . LEU A 1 84 ? -8.974 3.557 17.961 1.00 86.81 84 LEU A N 1
ATOM 600 C CA . LEU A 1 84 ? -10.239 3.170 17.340 1.00 86.81 84 LEU A CA 1
ATOM 601 C C . LEU A 1 84 ? -10.965 4.387 16.764 1.00 86.81 84 LEU A C 1
ATOM 603 O O . LEU A 1 84 ? -10.821 5.498 17.278 1.00 86.81 84 LEU A O 1
ATOM 607 N N . LEU A 1 85 ? -11.782 4.172 15.733 1.00 87.31 85 LEU A N 1
ATOM 608 C CA . LEU A 1 85 ? -12.719 5.190 15.259 1.00 87.31 85 LEU A CA 1
ATOM 609 C C . LEU A 1 85 ? -13.668 5.611 16.388 1.00 87.31 85 LEU A C 1
ATOM 611 O O . LEU A 1 85 ? -14.140 4.773 17.157 1.00 87.31 85 LEU A O 1
ATOM 615 N N . LYS A 1 86 ? -13.962 6.912 16.471 1.00 88.81 86 LYS A N 1
ATOM 616 C CA . LYS A 1 86 ? -14.992 7.440 17.377 1.00 88.81 86 LYS A CA 1
ATOM 617 C C . LYS A 1 86 ? -16.394 7.038 16.927 1.00 88.81 86 LYS A C 1
ATOM 619 O O . LYS A 1 86 ? -17.214 6.693 17.771 1.00 88.81 86 LYS A O 1
ATOM 624 N N . ASP A 1 87 ? -16.638 7.076 15.619 1.00 88.00 87 ASP A N 1
ATOM 625 C CA . ASP A 1 87 ? -17.883 6.643 14.996 1.00 88.00 87 ASP A CA 1
ATOM 626 C C . ASP A 1 87 ? -17.618 5.431 14.081 1.00 88.00 87 ASP A C 1
ATOM 628 O O . ASP A 1 87 ? -16.881 5.549 13.100 1.00 88.00 87 ASP A O 1
ATOM 632 N N . PRO A 1 88 ? -18.195 4.251 14.362 1.00 79.94 88 PRO A N 1
ATOM 633 C CA . PRO A 1 88 ? -18.083 3.084 13.491 1.00 79.94 88 PRO A CA 1
ATOM 634 C C . PRO A 1 88 ? -18.610 3.302 12.063 1.00 79.94 88 PRO A C 1
ATOM 636 O O . PRO A 1 88 ? -18.107 2.663 11.135 1.00 79.94 88 PRO A O 1
ATOM 639 N N . PHE A 1 89 ? -19.585 4.197 11.856 1.00 78.56 89 PHE A N 1
ATOM 640 C CA . PHE A 1 89 ? -20.128 4.487 10.523 1.00 78.56 89 PHE A CA 1
ATOM 641 C C . PHE A 1 89 ? -19.101 5.158 9.597 1.00 78.56 89 PHE A C 1
ATOM 643 O O . PHE A 1 89 ? -19.231 5.079 8.372 1.00 78.56 89 PHE A O 1
ATOM 650 N N . ASP A 1 90 ? -18.022 5.727 10.147 1.00 84.81 90 ASP A N 1
ATOM 651 C CA . ASP A 1 90 ? -16.940 6.304 9.350 1.00 84.81 90 ASP A CA 1
ATOM 652 C C . ASP A 1 90 ? -16.171 5.263 8.530 1.00 84.81 90 ASP A C 1
ATOM 654 O O . ASP A 1 90 ? -15.587 5.619 7.508 1.00 84.81 90 ASP A O 1
ATOM 658 N N . ALA A 1 91 ? -16.181 3.981 8.911 1.00 88.75 91 ALA A N 1
ATOM 659 C CA . ALA A 1 91 ? -15.413 2.954 8.207 1.00 88.75 91 ALA A CA 1
ATOM 660 C C . ALA A 1 91 ? -15.834 2.809 6.734 1.00 88.75 91 ALA A C 1
ATOM 662 O O . ALA A 1 91 ? -14.988 2.851 5.838 1.00 88.75 91 ALA A O 1
ATOM 663 N N . ALA A 1 92 ? -17.141 2.695 6.476 1.00 90.62 92 ALA A N 1
ATOM 664 C CA . ALA A 1 92 ? -17.675 2.570 5.120 1.00 90.62 92 ALA A CA 1
ATOM 665 C C . ALA A 1 92 ? -17.457 3.853 4.306 1.00 90.62 92 ALA A C 1
ATOM 667 O O . ALA A 1 92 ? -17.067 3.792 3.141 1.00 90.62 92 ALA A O 1
ATOM 668 N N . ARG A 1 93 ? -17.639 5.021 4.937 1.00 91.38 93 ARG A N 1
ATOM 669 C CA . ARG A 1 93 ? -17.380 6.324 4.311 1.00 91.38 93 ARG A CA 1
ATOM 670 C C . ARG A 1 93 ? -15.923 6.454 3.874 1.00 91.38 93 ARG A C 1
ATOM 672 O O . ARG A 1 93 ? -15.648 6.882 2.760 1.00 91.38 93 ARG A O 1
ATOM 679 N N . VAL A 1 94 ? -14.989 6.082 4.744 1.00 92.62 94 VAL A N 1
ATOM 680 C CA . VAL A 1 94 ? -13.550 6.133 4.468 1.00 92.62 94 VAL A CA 1
ATOM 681 C C . VAL A 1 94 ? -13.163 5.184 3.337 1.00 92.62 94 VAL A C 1
ATOM 683 O O . VAL A 1 94 ? -12.394 5.579 2.464 1.00 92.62 94 VAL A O 1
ATOM 686 N N . ALA A 1 95 ? -13.721 3.971 3.317 1.00 92.44 95 ALA A N 1
ATOM 687 C CA . ALA A 1 95 ? -13.518 3.041 2.211 1.00 92.44 95 ALA A CA 1
ATOM 688 C C . ALA A 1 95 ? -14.045 3.610 0.883 1.00 92.44 95 ALA A C 1
ATOM 690 O O . ALA A 1 95 ? -13.324 3.574 -0.109 1.00 92.44 95 ALA A O 1
ATOM 691 N N . GLY A 1 96 ? -15.238 4.218 0.880 1.00 93.75 96 GLY A N 1
ATOM 692 C CA . GLY A 1 96 ? -15.790 4.894 -0.300 1.00 93.75 96 GLY A CA 1
ATOM 693 C C . GLY A 1 96 ? -14.897 6.031 -0.805 1.00 93.75 96 GLY A C 1
ATOM 694 O O . GLY A 1 96 ? -14.550 6.069 -1.976 1.00 93.75 96 GLY A O 1
ATOM 695 N N . LEU A 1 97 ? -14.402 6.890 0.092 1.00 92.44 97 LEU A N 1
ATOM 696 C CA . LEU A 1 97 ? -13.483 7.981 -0.267 1.00 92.44 97 LEU A CA 1
ATOM 697 C C . LEU A 1 97 ? -12.124 7.512 -0.808 1.00 92.44 97 LEU A C 1
ATOM 699 O O . LEU A 1 97 ? -11.405 8.298 -1.427 1.00 92.44 97 LEU A O 1
ATOM 703 N N . LEU A 1 98 ? -11.710 6.287 -0.485 1.00 93.31 98 LEU A N 1
ATOM 704 C CA . LEU A 1 98 ? -10.520 5.668 -1.064 1.00 93.31 98 LEU A CA 1
ATOM 705 C C . LEU A 1 98 ? -10.822 5.040 -2.418 1.00 93.31 98 LEU A C 1
ATOM 707 O O . LEU A 1 98 ? -9.995 5.149 -3.314 1.00 93.31 98 LEU A O 1
ATOM 711 N N . GLN A 1 99 ? -11.994 4.429 -2.568 1.00 92.75 99 GLN A N 1
ATOM 712 C CA . GLN A 1 99 ? -12.455 3.910 -3.847 1.00 92.75 99 GLN A CA 1
ATOM 713 C C . GLN A 1 99 ? -12.608 5.032 -4.882 1.00 92.75 99 GLN A C 1
ATOM 715 O O . GLN A 1 99 ? -12.141 4.866 -5.997 1.00 92.75 99 GLN A O 1
ATOM 720 N N . ASP A 1 100 ? -13.182 6.176 -4.503 1.00 94.44 100 ASP A N 1
ATOM 721 C CA . ASP A 1 100 ? -13.339 7.343 -5.387 1.00 94.44 100 ASP A CA 1
ATOM 722 C C . ASP A 1 100 ? -12.004 8.022 -5.741 1.00 94.44 100 ASP A C 1
ATOM 724 O O . ASP A 1 100 ? -11.929 8.822 -6.671 1.00 94.44 100 ASP A O 1
ATOM 728 N N . TRP A 1 101 ? -10.959 7.773 -4.948 1.00 94.19 101 TRP A N 1
ATOM 729 C CA . TRP A 1 101 ? -9.624 8.323 -5.181 1.00 94.19 101 TRP A CA 1
ATOM 730 C C . TRP A 1 101 ? -8.813 7.513 -6.207 1.00 94.19 101 TRP A C 1
ATOM 732 O O . TRP A 1 101 ? -7.909 8.085 -6.818 1.00 94.19 101 TRP A O 1
ATOM 742 N N . LEU A 1 102 ? -9.109 6.216 -6.359 1.00 86.50 102 LEU A N 1
ATOM 743 C CA . LEU A 1 102 ? -8.470 5.310 -7.323 1.00 86.50 102 LEU A CA 1
ATOM 744 C C . LEU A 1 102 ? -8.962 5.569 -8.751 1.00 86.50 102 LEU A C 1
ATOM 746 O O . LEU A 1 102 ? -8.105 5.501 -9.660 1.00 86.50 102 LEU A O 1
#

Foldseek 3Di:
DPPDDCVQCVDPVDDDDPPDQLLRDDCVSVVNDAALEEEDDDPLADCVRRCPRNVVSHDVNRYYDYDDDCLRQVDPVQADPPSDGPDPVVRVVSVVVVVVVD

Secondary structure (DSSP, 8-state):
---S-HHHHTSTT-----S--GGG--TTTTTTPPPSEEEE---SS-HHHHSHHHHHHSPTT-EEEE---GGGTS-GGGB-GGG-BSSTTHHHHHHHHHHTT-

pLDDT: mean 92.85, std 5.4, range [65.62, 98.06]

Radius of gyration: 15.83 Å; chains: 1; bounding box: 34×36×40 Å

Sequence (102 aa):
HGQMHPDVGGDPRVTVIEGLNARDLTAADLAGHSPDFIVSDVSFISLKLALPPALALARPGAGAVFLVKPQFEAGREAIGKGGLLKDPFDAARVAGLLQDWL